Protein AF-A0A6M1ZLM4-F1 (afdb_monomer_lite)

pLDDT: mean 92.37, std 6.58, range [72.12, 98.38]

Sequence (151 aa):
EFCPHVTLSRGTFVPKEWEKSFTPLPTMVTDIHLFESLGFSKYRSLWKYSIKPPFEELEHTGDIAFIVRGESLLQLFQHAQIALAFPFAPILPYLSQKQSFDSLDEIVMELNTIVSHADQEIGVPYKAVSFHGKIEQEEDHIMRWEMIIDV

Foldseek 3Di:
DDDDDDDPDPDDDDPVVVVVVDDDAQDWDFKDFDWDDPPPPDIDTPDMDGDDTQKDWDDDVQWTKIKGKALDPQSSLVSVLSVLCNVPVVLVVLRDPDRDDPDPVRSQVNSQVSQVVCCVPPRDPFPGWDPPWDWDADPVRMTIIIIITHD

Structure (mmCIF, N/CA/C/O backbone):
data_AF-A0A6M1ZLM4-F1
#
_entry.id   AF-A0A6M1ZLM4-F1
#
loop_
_atom_site.group_PDB
_atom_site.id
_atom_site.type_symbol
_atom_site.label_atom_id
_atom_site.label_alt_id
_atom_site.label_comp_id
_atom_site.label_asym_id
_atom_site.label_entity_id
_atom_site.label_seq_id
_atom_site.pdbx_PDB_ins_code
_atom_site.Cartn_x
_atom_site.Cartn_y
_atom_site.Cartn_z
_atom_site.occupancy
_atom_site.B_iso_or_equiv
_atom_site.auth_seq_id
_atom_site.auth_comp_id
_atom_site.auth_asym_id
_atom_site.auth_atom_id
_atom_site.pdbx_PDB_model_num
ATOM 1 N N . GLU A 1 1 ? -0.362 3.238 -28.583 1.00 73.06 1 GLU A N 1
ATOM 2 C CA . GLU A 1 1 ? -0.718 3.319 -27.151 1.00 73.06 1 GLU A CA 1
ATOM 3 C C . GLU A 1 1 ? 0.529 3.157 -26.303 1.00 73.06 1 GLU A C 1
ATOM 5 O O . GLU A 1 1 ? 1.462 2.487 -26.734 1.00 73.06 1 GLU A O 1
ATOM 10 N N . PHE A 1 2 ? 0.560 3.788 -25.134 1.00 83.56 2 PHE A N 1
ATOM 11 C CA . PHE A 1 2 ? 1.601 3.578 -24.133 1.00 83.56 2 PHE A CA 1
ATOM 12 C C . PHE A 1 2 ? 1.144 2.457 -23.190 1.00 83.56 2 PHE A C 1
ATOM 14 O O . PHE A 1 2 ? 0.085 2.575 -22.584 1.00 83.56 2 PHE A O 1
ATOM 21 N N . CYS A 1 3 ? 1.914 1.370 -23.095 1.00 82.75 3 CYS A N 1
ATOM 22 C CA . CYS A 1 3 ? 1.624 0.229 -22.222 1.00 82.75 3 CYS A CA 1
ATOM 23 C C . CYS A 1 3 ? 2.747 0.103 -21.177 1.00 82.75 3 CYS A C 1
ATOM 25 O O . CYS A 1 3 ? 3.767 -0.546 -21.448 1.00 82.75 3 CYS A O 1
ATOM 27 N N . PRO A 1 4 ? 2.626 0.784 -20.022 1.00 83.94 4 PRO A N 1
ATOM 28 C CA . PRO A 1 4 ? 3.615 0.678 -18.959 1.00 83.94 4 PRO A CA 1
ATOM 29 C C . PRO A 1 4 ? 3.618 -0.752 -18.410 1.00 83.94 4 PRO A C 1
ATOM 31 O O . PRO A 1 4 ? 2.574 -1.298 -18.066 1.00 83.94 4 PRO A O 1
ATOM 34 N N . HIS A 1 5 ? 4.794 -1.370 -18.350 1.00 83.75 5 HIS A N 1
ATOM 35 C CA . HIS A 1 5 ? 4.976 -2.732 -17.856 1.00 83.75 5 HIS A CA 1
ATOM 36 C C . HIS A 1 5 ? 6.359 -2.888 -17.218 1.00 83.75 5 HIS A C 1
ATOM 38 O O . HIS A 1 5 ? 7.294 -2.152 -17.537 1.00 83.75 5 HIS A O 1
ATOM 44 N N . VAL A 1 6 ? 6.499 -3.880 -16.338 1.00 83.00 6 VAL A N 1
ATOM 45 C CA . VAL A 1 6 ? 7.778 -4.260 -15.727 1.00 83.00 6 VAL A CA 1
ATOM 46 C C . VAL A 1 6 ? 8.286 -5.528 -16.406 1.00 83.00 6 VAL A C 1
ATOM 48 O O . VAL A 1 6 ? 7.612 -6.555 -16.416 1.00 83.00 6 VAL A O 1
ATOM 51 N N . THR A 1 7 ? 9.484 -5.472 -16.992 1.00 84.00 7 THR A N 1
ATOM 52 C CA . THR A 1 7 ? 10.126 -6.661 -17.573 1.00 84.00 7 THR A CA 1
ATOM 53 C C . THR A 1 7 ? 10.863 -7.436 -16.480 1.00 84.00 7 THR A C 1
ATOM 55 O O . THR A 1 7 ? 11.914 -6.990 -16.029 1.00 84.00 7 THR A O 1
ATOM 58 N N . LEU A 1 8 ? 10.342 -8.602 -16.085 1.00 77.00 8 LEU A N 1
ATOM 59 C CA . LEU A 1 8 ? 10.972 -9.476 -15.080 1.00 77.00 8 LEU A CA 1
ATOM 60 C C . LEU A 1 8 ? 12.041 -10.406 -15.677 1.00 77.00 8 LEU A C 1
ATOM 62 O O . LEU A 1 8 ? 13.047 -10.699 -15.039 1.00 77.00 8 LEU A O 1
ATOM 66 N N . SER A 1 9 ? 11.842 -10.867 -16.913 1.00 77.56 9 SER A N 1
ATOM 67 C CA . SER A 1 9 ? 12.780 -11.730 -17.636 1.00 77.56 9 SER A CA 1
ATOM 68 C C . SER A 1 9 ? 12.711 -11.454 -19.137 1.00 77.56 9 SER A C 1
ATOM 70 O O . SER A 1 9 ? 11.672 -11.051 -19.655 1.00 77.56 9 SER A O 1
ATOM 72 N N . ARG A 1 10 ? 13.830 -11.672 -19.836 1.00 76.75 10 ARG A N 1
ATOM 73 C CA . ARG A 1 10 ? 13.931 -11.623 -21.309 1.00 76.75 10 ARG A CA 1
ATOM 74 C C . ARG A 1 10 ? 14.225 -13.000 -21.925 1.00 76.75 10 ARG A C 1
ATOM 76 O O . ARG A 1 10 ? 14.606 -13.076 -23.089 1.00 76.75 10 ARG A O 1
ATOM 83 N N . GLY A 1 11 ? 14.114 -14.069 -21.130 1.00 77.12 11 GLY A N 1
ATOM 84 C CA . GLY A 1 11 ? 14.228 -15.452 -21.600 1.00 77.12 11 GLY A CA 1
ATOM 85 C C . GLY A 1 11 ? 12.981 -15.922 -22.355 1.00 77.12 11 GLY A C 1
ATOM 86 O O . GLY A 1 11 ? 12.042 -15.157 -22.571 1.00 77.12 11 GLY A O 1
ATOM 87 N N . THR A 1 12 ? 12.958 -17.196 -22.750 1.00 79.31 12 THR A N 1
ATOM 88 C CA . THR A 1 12 ? 11.800 -17.795 -23.427 1.00 79.31 12 THR A CA 1
ATOM 89 C C . THR A 1 12 ? 10.569 -17.746 -22.519 1.00 79.31 12 THR A C 1
ATOM 91 O O . THR A 1 12 ? 10.572 -18.314 -21.428 1.00 79.31 12 THR A O 1
ATOM 94 N N . PHE A 1 13 ? 9.514 -17.067 -22.967 1.00 79.44 13 PHE A N 1
ATOM 95 C CA . PHE A 1 13 ? 8.241 -16.992 -22.256 1.00 79.44 13 PHE A CA 1
ATOM 96 C C . PHE A 1 13 ? 7.464 -18.304 -22.426 1.00 79.44 13 PHE A C 1
ATOM 98 O O . PHE A 1 13 ? 7.170 -18.705 -23.553 1.00 79.44 13 PHE A O 1
ATOM 105 N N . VAL A 1 14 ? 7.135 -18.970 -21.312 1.00 85.19 14 VAL A N 1
ATOM 106 C CA . VAL A 1 14 ? 6.334 -20.207 -21.282 1.00 85.19 14 VAL A CA 1
ATOM 107 C C . VAL A 1 14 ? 5.005 -19.904 -20.574 1.00 85.19 14 VAL A C 1
ATOM 109 O O . VAL A 1 14 ? 4.934 -20.015 -19.350 1.00 85.19 14 VAL A O 1
ATOM 112 N N . PRO A 1 15 ? 3.942 -19.510 -21.306 1.00 81.75 15 PRO A N 1
ATOM 113 C CA . PRO A 1 15 ? 2.743 -18.905 -20.714 1.00 81.75 15 PRO A CA 1
ATOM 114 C C . PRO A 1 15 ? 2.127 -19.725 -19.575 1.00 81.75 15 PRO A C 1
ATOM 116 O O . PRO A 1 15 ? 1.896 -19.207 -18.491 1.00 81.75 15 PRO A O 1
ATOM 119 N N . LYS A 1 16 ? 1.958 -21.037 -19.785 1.00 84.31 16 LYS A N 1
ATOM 120 C CA . LYS A 1 16 ? 1.310 -21.944 -18.821 1.00 84.31 16 LYS A CA 1
ATOM 121 C C . LYS A 1 16 ? 2.071 -22.115 -17.506 1.00 84.31 16 LYS A C 1
ATOM 123 O O . LYS A 1 16 ? 1.466 -22.496 -16.508 1.00 84.31 16 LYS A O 1
ATOM 128 N N . GLU A 1 17 ? 3.388 -21.938 -17.521 1.00 82.56 17 GLU A N 1
ATOM 129 C CA . GLU A 1 17 ? 4.211 -22.018 -16.310 1.00 82.56 17 GLU A CA 1
ATOM 130 C C . GLU A 1 17 ? 4.160 -20.689 -15.559 1.00 82.56 17 GLU A C 1
ATOM 132 O O . GLU A 1 17 ? 3.940 -20.670 -14.354 1.00 82.56 17 GLU A O 1
ATOM 137 N N . TRP A 1 18 ? 4.254 -19.578 -16.290 1.00 76.50 18 TRP A N 1
ATOM 138 C CA . TRP A 1 18 ? 4.214 -18.236 -15.716 1.00 76.50 18 TRP A CA 1
ATOM 139 C C . TRP A 1 18 ? 2.848 -17.880 -15.124 1.00 76.50 18 TRP A C 1
ATOM 141 O O . TRP A 1 18 ? 2.796 -17.335 -14.026 1.00 76.50 18 TRP A O 1
ATOM 151 N N . GLU A 1 19 ? 1.749 -18.246 -15.787 1.00 79.88 19 GLU A N 1
ATOM 152 C CA . GLU A 1 19 ? 0.385 -18.043 -15.273 1.00 79.88 19 GLU A CA 1
ATOM 153 C C . GLU A 1 19 ? 0.156 -18.733 -13.922 1.00 79.88 19 GLU A C 1
ATOM 155 O O . GLU A 1 19 ? -0.571 -18.213 -13.084 1.00 79.88 19 GLU A O 1
ATOM 160 N N . LYS A 1 20 ? 0.796 -19.884 -13.680 1.00 79.38 20 LYS A N 1
ATOM 161 C CA . LYS A 1 20 ? 0.676 -20.616 -12.409 1.00 79.38 20 LYS A CA 1
ATOM 162 C C . LYS A 1 20 ? 1.529 -20.032 -11.288 1.00 79.38 20 LYS A C 1
ATOM 164 O O . LYS A 1 20 ? 1.268 -20.316 -10.124 1.00 79.38 20 LYS A O 1
ATOM 169 N N . SER A 1 21 ? 2.575 -19.290 -11.635 1.00 77.06 21 SER A N 1
ATOM 170 C CA . SER A 1 21 ? 3.557 -18.771 -10.680 1.00 77.06 21 SER A CA 1
ATOM 171 C C . SER A 1 21 ? 3.361 -17.294 -10.357 1.00 77.06 21 SER A C 1
ATOM 173 O O . SER A 1 21 ? 4.019 -16.790 -9.451 1.00 77.06 21 SER A O 1
ATOM 175 N N . PHE A 1 22 ? 2.492 -16.589 -11.084 1.00 79.31 22 PHE A N 1
ATOM 176 C CA . PHE A 1 22 ? 2.265 -15.171 -10.856 1.00 79.31 22 PHE A CA 1
ATOM 177 C C . PHE A 1 22 ? 1.186 -14.950 -9.797 1.00 79.31 22 PHE A C 1
ATOM 179 O O . PHE A 1 22 ? 0.005 -15.207 -10.020 1.00 79.31 22 PHE A O 1
ATOM 186 N N . THR A 1 23 ? 1.597 -14.418 -8.653 1.00 79.81 23 THR A N 1
ATOM 187 C CA . THR A 1 23 ? 0.692 -13.855 -7.651 1.00 79.81 23 THR A CA 1
ATOM 188 C C . THR A 1 23 ? 0.752 -12.333 -7.728 1.00 79.81 23 THR A C 1
ATOM 190 O O . THR A 1 23 ? 1.845 -11.791 -7.918 1.00 79.81 23 THR A O 1
ATOM 193 N N . PRO A 1 24 ? -0.375 -11.618 -7.569 1.00 84.50 24 PRO A N 1
ATOM 194 C CA . PRO A 1 24 ? -0.350 -10.172 -7.405 1.00 84.50 24 PRO A CA 1
ATOM 195 C C . PRO A 1 24 ? 0.613 -9.777 -6.281 1.00 84.50 24 PRO A C 1
ATOM 197 O O . PRO A 1 24 ? 0.645 -10.420 -5.232 1.00 84.50 24 PRO A O 1
ATOM 200 N N . LEU A 1 25 ? 1.407 -8.737 -6.515 1.00 88.44 25 LEU A N 1
ATOM 201 C CA . LEU A 1 25 ? 2.318 -8.174 -5.525 1.00 88.44 25 LEU A CA 1
ATOM 202 C C . LEU A 1 25 ? 1.964 -6.705 -5.319 1.00 88.44 25 LEU A C 1
ATOM 204 O O . LEU A 1 25 ? 1.678 -6.015 -6.304 1.00 88.44 25 LEU A O 1
ATOM 208 N N . PRO A 1 26 ? 1.986 -6.210 -4.074 1.00 91.38 26 PRO A N 1
ATOM 209 C CA . PRO A 1 26 ? 1.791 -4.796 -3.835 1.00 91.38 26 PRO A CA 1
ATOM 210 C C . PRO A 1 26 ? 3.014 -4.043 -4.368 1.00 91.38 26 PRO A C 1
ATOM 212 O O . PRO A 1 26 ? 4.158 -4.474 -4.216 1.00 91.38 26 PRO A O 1
ATOM 215 N N . THR A 1 27 ? 2.778 -2.915 -5.028 1.00 89.06 27 THR A N 1
ATOM 216 C CA . THR A 1 27 ? 3.841 -2.086 -5.603 1.00 89.06 27 THR A CA 1
ATOM 217 C C . THR A 1 27 ? 3.651 -0.642 -5.187 1.00 89.06 27 THR A C 1
ATOM 219 O O . THR A 1 27 ? 2.530 -0.138 -5.218 1.00 89.06 27 THR A O 1
ATOM 222 N N . MET A 1 28 ? 4.750 0.040 -4.879 1.00 89.94 28 MET A N 1
ATOM 223 C CA . MET A 1 28 ? 4.771 1.482 -4.656 1.00 89.94 28 MET A CA 1
ATOM 224 C C . MET A 1 28 ? 5.898 2.125 -5.460 1.00 89.94 28 MET A C 1
ATOM 226 O O . MET A 1 28 ? 6.887 1.471 -5.797 1.00 89.94 28 MET A O 1
ATOM 230 N N . VAL A 1 29 ? 5.750 3.412 -5.758 1.00 88.94 29 VAL A N 1
ATOM 231 C CA . VAL A 1 29 ? 6.779 4.203 -6.434 1.00 88.94 29 VAL A CA 1
ATOM 232 C C . VAL A 1 29 ? 7.468 5.081 -5.398 1.00 88.94 29 VAL A C 1
ATOM 234 O O . VAL A 1 29 ? 6.815 5.898 -4.756 1.00 88.94 29 VAL A O 1
ATOM 237 N N . THR A 1 30 ? 8.782 4.921 -5.251 1.00 89.31 30 THR A N 1
ATOM 238 C CA . THR A 1 30 ? 9.603 5.721 -4.325 1.00 89.31 30 THR A CA 1
ATOM 239 C C . THR A 1 30 ? 10.469 6.738 -5.049 1.00 89.31 30 THR A C 1
ATOM 241 O O . THR A 1 30 ? 10.754 7.802 -4.518 1.00 89.31 30 THR A O 1
ATOM 244 N N . ASP A 1 31 ? 10.909 6.436 -6.269 1.00 93.00 31 ASP A N 1
ATOM 245 C CA . ASP A 1 31 ? 11.869 7.264 -6.982 1.00 93.00 31 ASP A CA 1
ATOM 246 C C . ASP A 1 31 ? 11.589 7.265 -8.483 1.00 93.00 31 ASP A C 1
ATOM 248 O O . ASP A 1 31 ? 11.286 6.234 -9.088 1.00 93.00 31 ASP A O 1
ATOM 252 N N . ILE A 1 32 ? 11.764 8.429 -9.101 1.00 94.38 32 ILE A N 1
ATOM 253 C CA . ILE A 1 32 ? 11.797 8.588 -10.550 1.00 94.38 32 ILE A CA 1
ATOM 254 C C . ILE A 1 32 ? 13.249 8.783 -10.961 1.00 94.38 32 ILE A C 1
ATOM 256 O O . ILE A 1 32 ? 13.946 9.670 -10.471 1.00 94.38 32 ILE A O 1
ATOM 260 N N . HIS A 1 33 ? 13.701 7.963 -11.899 1.00 95.38 33 HIS A N 1
ATOM 261 C CA . HIS A 1 33 ? 15.052 8.028 -12.429 1.00 95.38 33 HIS A CA 1
ATOM 262 C C . H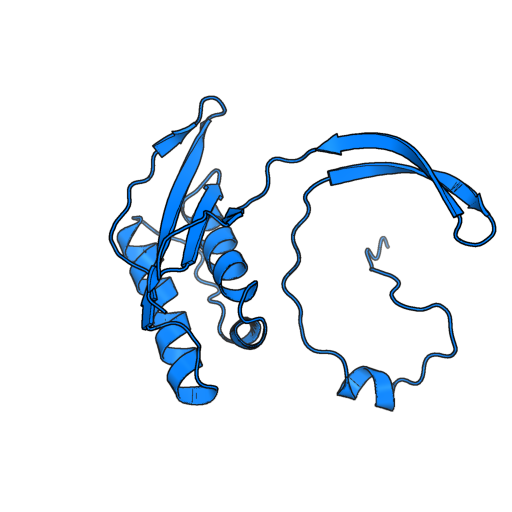IS A 1 33 ? 15.034 8.366 -13.916 1.00 95.38 33 HIS A C 1
ATOM 264 O O . HIS A 1 33 ? 14.263 7.796 -14.689 1.00 95.38 33 HIS A O 1
ATOM 270 N N . LEU A 1 34 ? 15.953 9.238 -14.328 1.00 96.44 34 LEU A N 1
ATOM 271 C CA . LEU A 1 34 ? 16.328 9.392 -15.729 1.00 96.44 34 LEU A CA 1
ATOM 272 C C . LEU A 1 34 ? 17.559 8.527 -15.987 1.00 96.44 34 LEU A C 1
ATOM 274 O O . LEU A 1 34 ? 18.604 8.739 -15.369 1.00 96.44 34 LEU A O 1
ATOM 278 N N . PHE A 1 35 ? 17.448 7.580 -16.913 1.00 96.19 35 PHE A N 1
ATOM 279 C CA . PHE A 1 35 ? 18.537 6.673 -17.263 1.00 96.19 35 PHE A CA 1
ATOM 280 C C . PHE A 1 35 ? 19.043 6.898 -18.687 1.00 96.19 35 PHE A C 1
ATOM 282 O O . PHE A 1 35 ? 18.267 7.077 -19.622 1.00 96.19 35 PHE A O 1
ATOM 289 N N . GLU A 1 36 ? 20.355 6.779 -18.856 1.00 97.00 36 GLU A N 1
ATOM 290 C CA . GLU A 1 36 ? 20.987 6.520 -20.144 1.00 97.00 36 GLU A CA 1
ATOM 291 C C . GLU A 1 36 ? 21.113 5.007 -20.354 1.00 97.00 36 GLU A C 1
ATOM 293 O O . GLU A 1 36 ? 21.569 4.284 -19.463 1.00 97.00 36 GLU A O 1
ATOM 298 N N . SER A 1 37 ? 20.737 4.518 -21.538 1.00 95.94 37 SER A N 1
ATOM 299 C CA . SER A 1 37 ? 20.969 3.123 -21.918 1.00 95.94 37 SER A CA 1
ATOM 300 C C . SER A 1 37 ? 22.369 2.953 -22.506 1.00 95.94 37 SER A C 1
ATOM 302 O O . SER A 1 37 ? 22.711 3.595 -23.493 1.00 95.94 37 SER A O 1
ATOM 304 N N . LEU A 1 38 ? 23.157 2.042 -21.933 1.00 95.56 38 LEU A N 1
ATOM 305 C CA . LEU A 1 38 ? 24.511 1.705 -22.392 1.00 95.56 38 LEU A CA 1
ATOM 306 C C . LEU A 1 38 ? 24.541 0.426 -23.255 1.00 95.56 38 LEU A C 1
ATOM 308 O O . LEU A 1 38 ? 25.608 -0.131 -23.514 1.00 95.56 38 LEU A O 1
ATOM 312 N N . GLY A 1 39 ? 23.371 -0.071 -23.672 1.00 91.81 39 GLY A N 1
ATOM 313 C CA . GLY A 1 39 ? 23.217 -1.373 -24.327 1.00 91.81 39 GLY A CA 1
ATOM 314 C C . GLY A 1 39 ? 23.283 -2.557 -23.351 1.00 91.81 39 GLY A C 1
ATOM 315 O O . GLY A 1 39 ? 23.632 -2.412 -22.183 1.00 91.81 39 GLY A O 1
ATOM 316 N N . PHE A 1 40 ? 22.908 -3.753 -23.819 1.00 88.31 40 PHE A N 1
ATOM 317 C CA . PHE A 1 40 ? 22.987 -5.013 -23.051 1.00 88.31 40 PHE A CA 1
ATOM 318 C C . PHE A 1 40 ? 22.339 -4.965 -21.652 1.00 88.31 40 PHE A C 1
ATOM 320 O O . PHE A 1 40 ? 22.890 -5.493 -20.689 1.00 88.31 40 PHE A O 1
ATOM 327 N N . SER A 1 41 ? 21.178 -4.307 -21.533 1.00 86.62 41 SER A N 1
ATOM 328 C CA . SER A 1 41 ? 20.462 -4.103 -20.257 1.00 86.62 41 SER A CA 1
ATOM 329 C C . SER A 1 41 ? 21.266 -3.352 -19.188 1.00 86.62 41 SER A C 1
ATOM 331 O O . SER A 1 41 ? 20.945 -3.434 -18.005 1.00 86.62 41 SER A O 1
ATOM 333 N N . LYS A 1 42 ? 22.302 -2.610 -19.589 1.00 91.50 42 LYS A N 1
ATOM 334 C CA . LYS A 1 42 ? 23.051 -1.717 -18.709 1.00 91.50 42 LYS A CA 1
ATOM 335 C C . LYS A 1 42 ? 22.465 -0.316 -18.798 1.00 91.50 42 LYS A C 1
ATOM 337 O O . LYS A 1 42 ? 22.261 0.215 -19.892 1.00 91.50 42 LYS A O 1
ATOM 342 N N . TYR A 1 43 ? 22.226 0.277 -17.637 1.00 94.38 43 TYR A N 1
ATOM 343 C CA . TYR A 1 43 ? 21.662 1.611 -17.502 1.00 94.38 43 TYR A CA 1
ATOM 344 C C . TYR A 1 43 ? 22.528 2.432 -16.551 1.00 94.38 43 TYR A C 1
ATOM 346 O O . TYR A 1 43 ? 23.007 1.915 -15.541 1.00 94.38 43 TYR A O 1
ATOM 354 N N . ARG A 1 44 ? 22.734 3.708 -16.876 1.00 96.12 44 ARG A N 1
ATOM 355 C CA . ARG A 1 44 ? 23.419 4.680 -16.019 1.00 96.12 44 ARG A CA 1
ATOM 356 C C . ARG A 1 44 ? 22.417 5.736 -15.580 1.00 96.12 44 ARG A C 1
ATOM 358 O O . ARG A 1 44 ? 21.799 6.373 -16.427 1.00 96.12 44 ARG A O 1
ATOM 365 N N . SER A 1 45 ? 22.236 5.909 -14.271 1.00 96.31 45 SER A N 1
ATOM 366 C CA . SER A 1 45 ? 21.361 6.963 -13.741 1.00 96.31 45 SER A CA 1
ATOM 367 C C . SER A 1 45 ? 21.997 8.320 -14.037 1.00 96.31 45 SER A C 1
ATOM 369 O O . SER A 1 45 ? 23.125 8.570 -13.621 1.00 96.31 45 SER A O 1
ATOM 371 N N . LEU A 1 46 ? 21.287 9.178 -14.765 1.00 97.19 46 LEU A N 1
ATOM 372 C CA . LEU A 1 46 ? 21.684 10.562 -15.039 1.00 97.19 46 LEU A CA 1
ATOM 373 C C . LEU A 1 46 ? 21.112 11.516 -13.993 1.00 97.19 46 LEU A C 1
ATOM 375 O O . LEU A 1 46 ? 21.743 12.501 -13.624 1.00 97.19 46 LEU A O 1
ATOM 379 N N . TRP A 1 47 ? 19.904 11.214 -13.524 1.00 97.75 47 TRP A N 1
ATOM 380 C CA . TRP A 1 47 ? 19.184 12.020 -12.553 1.00 97.75 47 TRP A CA 1
ATOM 381 C C . TRP A 1 47 ? 18.233 11.139 -11.746 1.00 97.75 47 TRP A C 1
ATOM 383 O O . TRP A 1 47 ? 17.812 10.078 -12.214 1.00 97.75 47 TRP A O 1
ATOM 393 N N . LYS A 1 48 ? 17.930 11.579 -10.527 1.00 96.44 48 LYS A N 1
ATOM 394 C CA . LYS A 1 48 ? 17.048 10.905 -9.582 1.00 96.44 48 LYS A CA 1
ATOM 395 C C . LYS A 1 48 ? 16.191 11.953 -8.881 1.00 96.44 48 LYS A C 1
ATOM 397 O O . LYS A 1 48 ? 16.714 12.977 -8.447 1.00 96.44 48 LYS A O 1
ATOM 402 N N . TYR A 1 49 ? 14.913 11.650 -8.722 1.00 96.12 49 TYR A N 1
ATOM 403 C CA . TYR A 1 49 ? 13.984 12.395 -7.890 1.00 96.12 49 TYR A CA 1
ATOM 404 C C . TYR A 1 49 ? 13.265 11.449 -6.952 1.00 96.12 49 TYR A C 1
ATOM 406 O O . TYR A 1 49 ? 12.578 10.531 -7.395 1.00 96.12 49 TYR A O 1
ATOM 414 N N . SER A 1 50 ? 13.462 11.673 -5.660 1.00 94.56 50 SER A N 1
ATOM 415 C CA . SER A 1 50 ? 12.797 10.913 -4.612 1.00 94.56 50 SER A CA 1
ATOM 416 C C . SER A 1 50 ? 11.402 11.467 -4.369 1.00 94.56 50 SER A C 1
ATOM 418 O O . SER A 1 50 ? 11.222 12.664 -4.156 1.00 94.56 50 SER A O 1
ATOM 420 N N . ILE A 1 51 ? 10.428 10.570 -4.420 1.00 92.75 51 ILE A N 1
ATOM 421 C CA . ILE A 1 51 ? 9.040 10.820 -4.066 1.00 92.75 51 ILE A CA 1
ATOM 422 C C . ILE A 1 51 ? 8.880 10.429 -2.602 1.00 92.75 51 ILE A C 1
ATOM 424 O O . ILE A 1 51 ? 9.409 9.411 -2.154 1.00 92.75 51 ILE A O 1
ATOM 428 N N . LYS A 1 52 ? 8.137 11.239 -1.850 1.00 91.81 52 LYS A N 1
ATOM 429 C CA . LYS A 1 52 ? 7.759 10.895 -0.483 1.00 91.81 52 LYS A CA 1
ATOM 430 C C . LYS A 1 52 ? 6.903 9.622 -0.520 1.00 91.81 52 LYS A C 1
ATOM 432 O O . LYS A 1 52 ? 5.869 9.629 -1.191 1.00 91.81 52 LYS A O 1
ATOM 437 N N . PRO A 1 53 ? 7.318 8.529 0.134 1.00 94.44 53 PRO A N 1
ATOM 438 C CA . PRO A 1 53 ? 6.599 7.273 0.022 1.00 94.44 53 PRO A CA 1
ATOM 439 C C . PRO A 1 53 ? 5.201 7.380 0.654 1.00 94.44 53 PRO A C 1
ATOM 441 O O . PRO A 1 53 ? 5.022 8.083 1.659 1.00 94.44 53 PRO A O 1
ATOM 444 N N . PRO A 1 54 ? 4.210 6.667 0.086 1.00 95.81 54 PRO A N 1
ATOM 445 C CA . PRO A 1 54 ? 2.830 6.683 0.571 1.00 95.81 54 PRO A CA 1
ATOM 446 C C . PRO A 1 54 ? 2.709 6.122 1.989 1.00 95.81 54 PRO A C 1
ATOM 448 O O . PRO A 1 54 ? 1.804 6.505 2.727 1.00 95.81 54 PRO A O 1
ATOM 451 N N . PHE A 1 55 ? 3.625 5.232 2.370 1.00 96.38 55 PHE A N 1
ATOM 452 C CA . PHE A 1 55 ? 3.779 4.750 3.728 1.00 96.38 55 PHE A CA 1
ATOM 453 C C . PHE A 1 55 ? 5.210 4.266 3.989 1.00 96.38 55 PHE A C 1
ATOM 455 O O . PHE A 1 55 ? 5.947 3.949 3.056 1.00 96.38 55 PHE A O 1
ATOM 462 N N . GLU A 1 56 ? 5.591 4.206 5.260 1.00 95.38 56 GLU A N 1
ATOM 463 C CA . GLU A 1 56 ? 6.879 3.698 5.743 1.00 95.38 56 GLU A CA 1
ATOM 464 C C . GLU A 1 56 ? 6.643 2.865 6.997 1.00 95.38 56 GLU A C 1
ATOM 466 O O . GLU A 1 56 ? 5.885 3.282 7.870 1.00 95.38 56 GLU A O 1
ATOM 471 N N . GLU A 1 57 ? 7.281 1.702 7.088 1.00 94.75 57 GLU A N 1
ATOM 472 C CA . GLU A 1 57 ? 7.245 0.880 8.299 1.00 94.75 57 GLU A CA 1
ATOM 473 C C . GLU A 1 57 ? 8.051 1.553 9.418 1.00 94.75 57 GLU A C 1
ATOM 475 O O . GLU A 1 57 ? 9.130 2.104 9.186 1.00 94.75 57 GLU A O 1
ATOM 480 N N . LEU A 1 58 ? 7.511 1.515 10.632 1.00 93.44 58 LEU A N 1
ATOM 481 C CA . LEU A 1 58 ? 8.146 1.978 11.855 1.00 93.44 58 LEU A CA 1
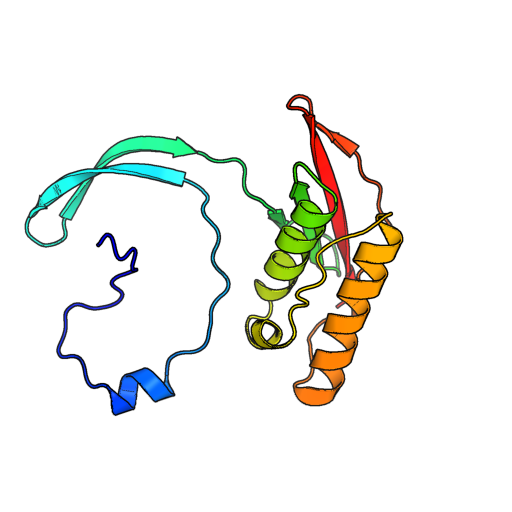ATOM 482 C C . LEU A 1 58 ? 8.545 0.783 12.714 1.00 93.44 58 LEU A C 1
ATOM 484 O O . LEU A 1 58 ? 7.784 -0.172 12.857 1.00 93.44 58 LEU A O 1
ATOM 488 N N . GLU A 1 59 ? 9.709 0.874 13.357 1.00 84.44 59 GLU A N 1
ATOM 489 C CA . GLU A 1 59 ? 10.073 -0.080 14.401 1.00 84.44 59 GLU A CA 1
ATOM 490 C C . GLU A 1 59 ? 9.125 0.087 15.597 1.00 84.44 59 GLU A C 1
ATOM 492 O O . GLU A 1 59 ? 9.170 1.094 16.307 1.00 84.44 59 GLU A O 1
ATOM 497 N N . HIS A 1 60 ? 8.280 -0.916 15.836 1.00 79.81 60 HIS A N 1
ATOM 498 C CA . HIS A 1 60 ? 7.434 -1.009 17.020 1.00 79.81 60 HIS A CA 1
ATOM 499 C C . HIS A 1 60 ? 7.690 -2.345 17.724 1.00 79.81 60 HIS A C 1
ATOM 501 O O . HIS A 1 60 ? 7.816 -3.398 17.098 1.00 79.81 60 HIS A O 1
ATOM 507 N N . THR A 1 61 ? 7.827 -2.327 19.049 1.00 74.62 61 THR A N 1
ATOM 508 C CA . THR A 1 61 ? 8.117 -3.546 19.811 1.00 74.62 61 THR A CA 1
ATOM 509 C C . THR A 1 61 ? 6.856 -4.394 19.942 1.00 74.62 61 THR A C 1
ATOM 511 O O . THR A 1 61 ? 6.049 -4.145 20.832 1.00 74.62 61 THR A O 1
ATOM 514 N N . GLY A 1 62 ? 6.716 -5.407 19.087 1.00 72.12 62 GLY A N 1
ATOM 515 C CA . GLY A 1 62 ? 5.655 -6.417 19.185 1.00 72.12 62 GLY A CA 1
ATOM 516 C C . GLY A 1 62 ? 4.424 -6.180 18.309 1.00 72.12 62 GLY A C 1
ATOM 517 O O . GLY A 1 62 ? 3.584 -7.067 18.258 1.00 72.12 62 GLY A O 1
ATOM 518 N N . ASP A 1 63 ? 4.366 -5.061 17.584 1.00 86.94 63 ASP A N 1
ATOM 519 C CA . ASP A 1 63 ? 3.307 -4.736 16.619 1.00 86.94 63 ASP A CA 1
ATOM 520 C C . ASP A 1 63 ? 3.943 -4.314 15.291 1.00 86.94 63 ASP A C 1
ATOM 522 O O . ASP A 1 63 ? 5.132 -3.987 15.244 1.00 86.94 63 ASP A O 1
ATOM 526 N N . ILE A 1 64 ? 3.153 -4.273 14.219 1.00 92.75 64 ILE A N 1
ATOM 527 C CA . ILE A 1 64 ? 3.571 -3.630 12.970 1.00 92.75 64 ILE A CA 1
ATOM 528 C C . ILE A 1 64 ? 2.991 -2.219 12.962 1.00 92.75 64 ILE A C 1
ATOM 530 O O . ILE A 1 64 ? 1.782 -2.039 13.089 1.00 92.75 64 ILE A O 1
ATOM 534 N N . ALA A 1 65 ? 3.836 -1.209 12.782 1.00 95.44 65 ALA A N 1
ATOM 535 C CA . ALA A 1 65 ? 3.394 0.173 12.661 1.00 95.44 65 ALA A CA 1
ATOM 536 C C . ALA A 1 65 ? 3.836 0.758 11.321 1.00 95.44 65 ALA A C 1
ATOM 538 O O . ALA A 1 65 ? 4.932 0.490 10.839 1.00 95.44 65 ALA A O 1
ATOM 539 N N . PHE A 1 66 ? 2.986 1.587 10.728 1.00 96.69 66 PHE A N 1
ATOM 540 C CA . PHE A 1 66 ? 3.286 2.330 9.515 1.00 96.69 66 PHE A CA 1
ATOM 541 C C . PHE A 1 66 ? 2.972 3.806 9.714 1.00 96.69 66 PHE A C 1
ATOM 543 O O . PHE A 1 66 ? 1.911 4.166 10.220 1.00 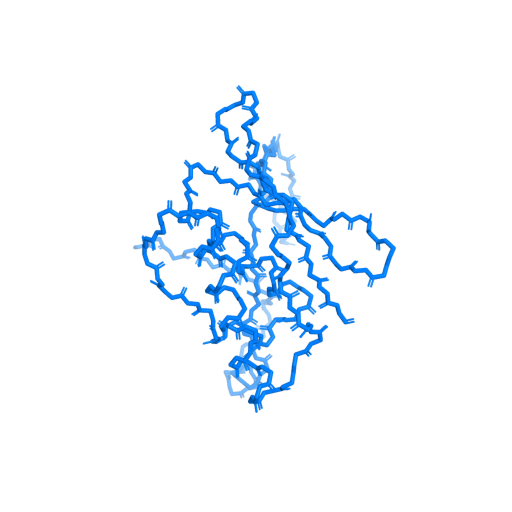96.69 66 PHE A O 1
ATOM 550 N N . ILE A 1 67 ? 3.842 4.681 9.221 1.00 97.19 67 ILE A N 1
ATOM 551 C CA . ILE A 1 67 ? 3.415 6.031 8.859 1.00 97.19 67 ILE A CA 1
ATOM 552 C C . ILE A 1 67 ? 2.725 5.924 7.510 1.00 97.19 67 ILE A C 1
ATOM 554 O O . ILE A 1 67 ? 3.370 5.533 6.550 1.00 97.19 67 ILE A O 1
ATOM 558 N N . VAL A 1 68 ? 1.459 6.312 7.418 1.00 97.75 68 VAL A N 1
ATOM 559 C CA . VAL A 1 68 ? 0.689 6.401 6.173 1.00 97.75 68 VAL A CA 1
ATOM 560 C C . VAL A 1 68 ? 0.448 7.870 5.844 1.00 97.75 68 VAL A C 1
ATOM 562 O O . VAL A 1 68 ? 0.141 8.668 6.728 1.00 97.75 68 VAL A O 1
ATOM 565 N N . ARG A 1 69 ? 0.601 8.248 4.575 1.00 97.44 69 ARG A N 1
ATOM 566 C CA . ARG A 1 69 ? 0.500 9.637 4.108 1.00 97.44 69 ARG A CA 1
ATOM 567 C C . ARG A 1 69 ? -0.556 9.787 3.026 1.00 97.44 69 ARG A C 1
ATOM 569 O O . ARG A 1 69 ? -0.766 8.855 2.266 1.00 97.44 69 ARG A O 1
ATOM 576 N N . GLY A 1 70 ? -1.205 10.939 2.904 1.00 96.88 70 GLY A N 1
ATOM 577 C CA . GLY A 1 70 ? -2.154 11.200 1.819 1.00 96.88 70 GLY A CA 1
ATOM 578 C C . GLY A 1 70 ? -2.702 12.625 1.820 1.00 96.88 70 GLY A C 1
ATOM 579 O O . GLY A 1 70 ? -2.706 13.305 2.833 1.00 96.88 70 GLY A O 1
ATOM 580 N N . GLU A 1 71 ? -3.187 13.087 0.678 1.00 96.75 71 GLU A N 1
ATOM 581 C CA . GLU A 1 71 ? -3.810 14.402 0.482 1.00 96.75 71 GLU A CA 1
ATOM 582 C C . GLU A 1 71 ? -5.311 14.389 0.820 1.00 96.75 71 GLU A C 1
ATOM 584 O O . GLU A 1 71 ? -5.938 15.434 0.971 1.00 96.75 71 GLU A O 1
ATOM 589 N N . SER A 1 72 ? -5.911 13.201 0.949 1.00 97.44 72 SER A N 1
ATOM 590 C CA . SER A 1 72 ? -7.320 13.006 1.311 1.00 97.44 72 SER A CA 1
ATOM 591 C C . SER A 1 72 ? -7.511 11.745 2.158 1.00 97.44 72 SER A C 1
ATOM 593 O O . SER A 1 72 ? -6.646 10.869 2.180 1.00 97.44 72 SER A O 1
ATOM 595 N N . LEU A 1 73 ? -8.655 11.633 2.843 1.00 98.00 73 LEU A N 1
ATOM 596 C CA . LEU A 1 73 ? -9.013 10.432 3.608 1.00 98.00 73 LEU A CA 1
ATOM 597 C C . LEU A 1 73 ? -9.067 9.192 2.708 1.00 98.00 73 LEU A C 1
ATOM 599 O O . LEU A 1 73 ? -8.593 8.126 3.089 1.00 98.00 73 LEU A O 1
ATOM 603 N N . LEU A 1 74 ? -9.569 9.352 1.480 1.00 97.94 74 LEU A N 1
ATOM 604 C CA . LEU A 1 74 ? -9.557 8.290 0.479 1.00 97.94 74 LEU A CA 1
ATOM 605 C C . LEU A 1 74 ? -8.128 7.842 0.156 1.00 97.94 74 LEU A C 1
ATOM 607 O O . LEU A 1 74 ? -7.859 6.646 0.114 1.00 97.94 74 LEU A O 1
ATOM 611 N N . GLN A 1 75 ? -7.211 8.787 -0.055 1.00 97.19 75 GLN A N 1
ATOM 612 C CA . GLN A 1 75 ? -5.826 8.449 -0.369 1.00 97.19 75 GLN A CA 1
ATOM 613 C C . GLN A 1 75 ? -5.111 7.811 0.829 1.00 97.19 75 GLN A C 1
ATOM 615 O O . GLN A 1 75 ? -4.386 6.837 0.647 1.00 97.19 75 GLN A O 1
ATOM 620 N N . LEU A 1 76 ? -5.361 8.295 2.052 1.00 97.75 76 LEU A N 1
ATOM 621 C CA . LEU A 1 76 ? -4.881 7.647 3.276 1.00 97.75 76 LEU A CA 1
ATOM 622 C C . LEU A 1 76 ? -5.358 6.194 3.354 1.00 97.75 76 LEU A C 1
ATOM 624 O O . LEU A 1 76 ? -4.543 5.305 3.578 1.00 97.75 76 LEU A O 1
ATOM 628 N N . PHE A 1 77 ? -6.644 5.937 3.106 1.00 98.31 77 PHE A N 1
ATOM 629 C CA . PHE A 1 77 ? -7.187 4.580 3.061 1.00 98.31 77 PHE A CA 1
ATOM 630 C C . PHE A 1 77 ? -6.516 3.725 1.976 1.00 98.31 77 PHE A C 1
ATOM 632 O O . PHE A 1 77 ? -6.084 2.606 2.249 1.00 98.31 77 PHE A O 1
ATOM 639 N N . GLN A 1 78 ? -6.371 4.258 0.759 1.00 97.12 78 GLN A N 1
ATOM 640 C CA . GLN A 1 78 ? -5.720 3.561 -0.353 1.00 97.12 78 GLN A CA 1
ATOM 641 C C . GLN A 1 78 ? -4.271 3.188 -0.034 1.00 97.12 78 GLN A C 1
ATOM 643 O O . GLN A 1 78 ? -3.835 2.086 -0.351 1.00 97.12 78 GLN A O 1
ATOM 648 N N . HIS A 1 79 ? -3.526 4.083 0.603 1.00 97.69 79 HIS A N 1
ATOM 649 C CA . HIS A 1 79 ? -2.153 3.813 1.002 1.00 97.69 79 HIS A CA 1
ATOM 650 C C . HIS A 1 79 ? -2.083 2.845 2.191 1.00 97.69 79 HIS A C 1
ATOM 652 O O . HIS A 1 79 ? -1.252 1.942 2.174 1.00 97.69 79 HIS A O 1
ATOM 658 N N . ALA A 1 80 ? -2.991 2.954 3.166 1.00 97.62 80 ALA A N 1
ATOM 659 C CA . ALA A 1 80 ? -3.072 2.057 4.320 1.00 97.62 80 ALA A CA 1
ATOM 660 C C . ALA A 1 80 ? -3.375 0.606 3.920 1.00 97.62 80 ALA A C 1
ATOM 662 O O . ALA A 1 80 ? -2.720 -0.320 4.393 1.00 97.62 80 ALA A O 1
ATOM 663 N N . GLN A 1 81 ? -4.323 0.389 3.005 1.00 96.81 81 GLN A N 1
ATOM 664 C CA . GLN A 1 81 ? -4.653 -0.962 2.549 1.00 96.81 81 GLN A CA 1
ATOM 665 C C . GLN A 1 81 ? -3.516 -1.604 1.738 1.00 96.81 81 GLN A C 1
ATOM 667 O O . GLN A 1 81 ? -3.315 -2.815 1.794 1.00 96.81 81 GLN A O 1
ATOM 672 N N . ILE A 1 82 ? -2.726 -0.797 1.019 1.00 96.75 82 ILE A N 1
ATOM 673 C CA . ILE A 1 82 ? -1.511 -1.284 0.364 1.00 96.75 82 ILE A CA 1
ATOM 674 C C . ILE A 1 82 ? -0.431 -1.580 1.406 1.00 96.75 82 ILE A C 1
ATOM 676 O O . ILE A 1 82 ? 0.199 -2.627 1.302 1.00 96.75 82 ILE A O 1
ATOM 680 N N . ALA A 1 83 ? -0.261 -0.745 2.436 1.00 96.44 83 ALA A N 1
ATOM 681 C CA . ALA A 1 83 ? 0.659 -1.016 3.542 1.00 96.44 83 ALA A CA 1
ATOM 682 C C . ALA A 1 83 ? 0.344 -2.356 4.231 1.00 96.44 83 ALA A C 1
ATOM 684 O O . ALA A 1 83 ? 1.253 -3.149 4.459 1.00 96.44 83 ALA A O 1
ATOM 685 N N . LEU A 1 84 ? -0.940 -2.673 4.449 1.00 95.69 84 LEU A N 1
ATOM 686 C CA . LEU A 1 84 ? -1.380 -3.990 4.938 1.00 95.69 84 LEU A CA 1
ATOM 687 C C . LEU A 1 84 ? -0.983 -5.148 4.015 1.00 95.69 84 LEU A C 1
ATOM 689 O O . LEU A 1 84 ? -0.746 -6.251 4.486 1.00 95.69 84 LEU A O 1
ATOM 693 N N . ALA A 1 85 ? -0.903 -4.933 2.704 1.00 95.88 85 ALA A N 1
ATOM 694 C CA . ALA A 1 85 ? -0.526 -5.984 1.766 1.00 95.88 85 ALA A CA 1
ATOM 695 C C . ALA A 1 85 ? 0.988 -6.235 1.707 1.00 95.88 85 ALA A C 1
ATOM 697 O O . ALA A 1 85 ? 1.401 -7.288 1.227 1.00 95.88 85 ALA A O 1
ATOM 698 N N . PHE A 1 86 ? 1.833 -5.310 2.173 1.00 93.44 86 PHE A N 1
ATOM 699 C CA . PHE A 1 86 ? 3.292 -5.466 2.089 1.00 93.44 86 PHE A CA 1
ATOM 700 C C . PHE A 1 86 ? 3.839 -6.639 2.924 1.00 93.44 86 PHE A C 1
ATOM 702 O O . PHE A 1 86 ? 4.595 -7.437 2.366 1.00 93.44 86 PHE A O 1
ATOM 709 N N . PRO A 1 87 ? 3.449 -6.818 4.203 1.00 92.94 87 PRO A N 1
ATOM 710 C CA . PRO A 1 87 ? 3.861 -7.986 4.978 1.00 92.94 87 PRO A CA 1
ATOM 711 C C . PRO A 1 87 ? 3.137 -9.271 4.545 1.00 92.94 87 PRO A C 1
ATOM 713 O O . PRO A 1 87 ? 3.650 -10.366 4.769 1.00 92.94 87 PRO A O 1
ATOM 716 N N . PHE A 1 88 ? 1.953 -9.157 3.928 1.00 94.31 88 PHE A N 1
ATOM 717 C CA . PHE A 1 88 ? 1.117 -10.297 3.551 1.00 94.31 88 PHE A CA 1
ATOM 718 C C . PHE A 1 88 ? 0.368 -10.059 2.229 1.00 94.31 88 PHE A C 1
ATOM 720 O O . PHE A 1 88 ? -0.838 -9.819 2.190 1.00 94.31 88 PHE A O 1
ATOM 727 N N . ALA A 1 89 ? 1.089 -10.187 1.110 1.00 94.88 89 ALA A N 1
ATOM 728 C CA . ALA A 1 89 ? 0.551 -9.984 -0.242 1.00 94.88 89 ALA A CA 1
ATOM 729 C C . ALA A 1 89 ? -0.733 -10.779 -0.581 1.00 94.88 89 ALA A C 1
ATOM 731 O O . ALA A 1 89 ? -1.546 -10.257 -1.350 1.00 94.88 89 ALA A O 1
ATOM 732 N N . PRO A 1 90 ? -0.986 -11.988 -0.030 1.00 94.94 90 PRO A N 1
ATOM 733 C CA . PRO A 1 90 ? -2.237 -12.706 -0.274 1.00 94.94 90 PRO A CA 1
ATOM 734 C C . PRO A 1 90 ? -3.517 -11.955 0.122 1.00 94.94 90 PRO A C 1
ATOM 736 O O . PRO A 1 90 ? -4.582 -12.340 -0.348 1.00 94.94 90 PRO A O 1
ATOM 739 N N . ILE A 1 91 ? -3.442 -10.873 0.910 1.00 95.69 91 ILE A N 1
ATOM 740 C CA . ILE A 1 91 ? -4.607 -10.031 1.240 1.00 95.69 91 ILE A CA 1
ATOM 741 C C . ILE A 1 91 ? -5.109 -9.181 0.056 1.00 95.69 91 ILE A C 1
ATOM 743 O O . ILE A 1 91 ? -6.225 -8.669 0.097 1.00 95.69 91 ILE A O 1
ATOM 747 N N . LEU A 1 92 ? -4.324 -9.029 -1.020 1.00 95.31 92 LEU A N 1
ATOM 748 C CA . LEU A 1 92 ? -4.649 -8.154 -2.158 1.00 95.31 92 LEU A CA 1
ATOM 749 C C . LEU A 1 92 ? -6.050 -8.355 -2.779 1.00 95.31 92 LEU A C 1
ATOM 751 O O . LEU A 1 92 ? -6.684 -7.354 -3.115 1.00 95.31 92 LEU A O 1
ATOM 755 N N . PRO A 1 93 ? -6.573 -9.585 -2.952 1.00 94.81 93 PRO A N 1
ATOM 756 C CA . PRO A 1 93 ? -7.917 -9.794 -3.497 1.00 94.81 93 PRO A CA 1
ATOM 757 C C . PRO A 1 93 ? -9.049 -9.283 -2.595 1.00 94.81 93 PRO A C 1
ATOM 759 O O . PRO A 1 93 ? -10.168 -9.118 -3.074 1.00 94.81 93 PRO A O 1
ATOM 762 N N . TYR A 1 94 ? -8.765 -9.032 -1.314 1.00 96.00 94 TYR A N 1
ATOM 763 C CA . TYR A 1 94 ? -9.736 -8.607 -0.303 1.00 96.00 94 TYR A CA 1
ATOM 764 C C . TYR A 1 94 ? -9.802 -7.086 -0.135 1.00 96.00 94 TYR A C 1
ATOM 766 O O . TYR A 1 94 ? -10.639 -6.592 0.619 1.00 96.00 94 TYR A O 1
ATOM 774 N N . LEU A 1 95 ? -8.929 -6.339 -0.820 1.00 96.00 95 LEU A N 1
ATOM 775 C CA . LEU A 1 95 ? -8.883 -4.884 -0.728 1.00 96.00 95 LEU A CA 1
ATOM 776 C C . LEU A 1 95 ? -10.204 -4.244 -1.168 1.00 96.00 95 LEU A C 1
ATOM 778 O O . LEU A 1 95 ? -10.811 -4.634 -2.168 1.00 96.00 95 LEU A O 1
ATOM 782 N N . SER A 1 96 ? -10.638 -3.225 -0.426 1.00 95.25 96 SER A N 1
ATOM 783 C CA . SER A 1 96 ? -11.920 -2.569 -0.672 1.00 95.25 96 SER A CA 1
ATOM 784 C C . SER A 1 96 ? -11.799 -1.464 -1.721 1.00 95.25 96 SER A C 1
ATOM 786 O O . SER A 1 96 ? -10.809 -0.735 -1.818 1.00 95.25 96 SER A O 1
ATOM 788 N N . GLN A 1 97 ? -12.859 -1.329 -2.518 1.00 94.62 97 GLN A N 1
ATOM 789 C CA . GLN A 1 97 ? -13.008 -0.282 -3.530 1.00 94.62 97 GLN A CA 1
ATOM 790 C C . GLN A 1 97 ? -13.854 0.895 -3.033 1.00 94.62 97 GLN A C 1
ATOM 792 O O . GLN A 1 97 ? -14.320 1.697 -3.846 1.00 94.62 97 GLN A O 1
ATOM 797 N N . LYS A 1 98 ? -14.092 1.006 -1.720 1.00 95.19 98 LYS A N 1
ATOM 798 C CA . LYS A 1 98 ? -14.834 2.124 -1.132 1.00 95.19 98 LYS A CA 1
ATOM 799 C C . LYS A 1 98 ? -14.193 3.462 -1.522 1.00 95.19 98 LYS A C 1
ATOM 801 O O . LYS A 1 98 ? -12.980 3.632 -1.457 1.00 95.19 98 LYS A O 1
ATOM 806 N N . GLN A 1 99 ? -15.028 4.398 -1.974 1.00 94.44 99 GLN A N 1
ATOM 807 C CA . GLN A 1 99 ? -14.587 5.634 -2.637 1.00 94.44 99 GLN A CA 1
ATOM 808 C C . GLN A 1 99 ? -14.651 6.879 -1.742 1.00 94.44 99 GLN A C 1
ATOM 810 O O . GLN A 1 99 ? -14.217 7.950 -2.156 1.00 94.44 99 GLN A O 1
ATOM 815 N N . SER A 1 100 ? -15.199 6.779 -0.532 1.00 95.94 100 SER A N 1
ATOM 816 C CA . SER A 1 100 ? -15.371 7.929 0.357 1.00 95.94 100 SER A CA 1
ATOM 817 C C . SER A 1 100 ? -15.366 7.515 1.821 1.00 95.94 100 SER A C 1
ATOM 819 O O . SER A 1 100 ? -15.848 6.434 2.165 1.00 95.94 100 SER A O 1
ATOM 821 N N . PHE A 1 101 ? -14.845 8.406 2.657 1.00 97.50 101 PHE A N 1
ATOM 822 C CA . PHE A 1 101 ? -14.753 8.262 4.104 1.00 97.50 1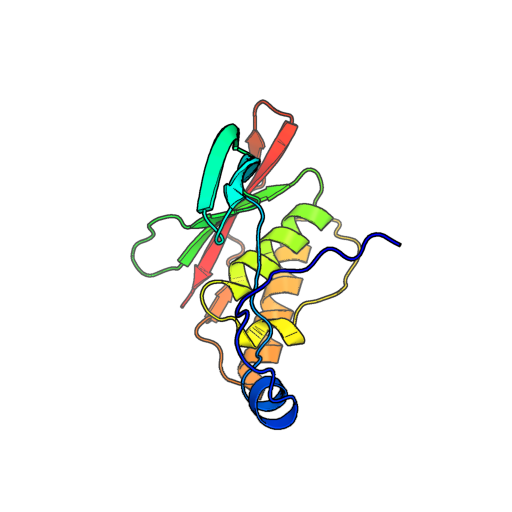01 PHE A CA 1
ATOM 823 C C . PHE A 1 101 ? -14.955 9.632 4.734 1.00 97.50 101 PHE A C 1
ATOM 825 O O . PHE A 1 101 ? -14.377 10.609 4.253 1.00 97.50 101 PHE A O 1
ATOM 832 N N . ASP A 1 102 ? -15.731 9.680 5.810 1.00 97.00 102 ASP A N 1
ATOM 833 C CA . ASP A 1 102 ? -16.007 10.921 6.534 1.00 97.00 102 ASP A CA 1
ATOM 834 C C . ASP A 1 102 ? -15.071 11.107 7.739 1.00 97.00 102 ASP A C 1
ATOM 836 O O . ASP A 1 102 ? -14.922 12.212 8.263 1.00 97.00 102 ASP A O 1
ATOM 840 N N . SER A 1 103 ? -14.404 10.036 8.184 1.00 97.44 103 SER A N 1
ATOM 841 C CA . SER A 1 103 ? -13.499 10.065 9.335 1.00 97.44 103 SER A CA 1
ATOM 842 C C . SER A 1 103 ? -12.409 8.992 9.276 1.00 97.44 103 SER A C 1
ATOM 844 O O . SER A 1 103 ? -12.500 8.028 8.515 1.00 97.44 103 SER A O 1
ATOM 846 N N . LEU A 1 104 ? -11.382 9.146 10.122 1.00 97.62 104 LEU A N 1
ATOM 847 C CA . LEU A 1 104 ? -10.361 8.115 10.331 1.00 97.62 104 LEU A CA 1
ATOM 848 C C . LEU A 1 104 ? -10.967 6.823 10.904 1.00 97.62 104 LEU A C 1
ATOM 850 O O . LEU A 1 104 ? -10.572 5.735 10.500 1.00 97.62 104 LEU A O 1
ATOM 854 N N . ASP A 1 105 ? -11.956 6.923 11.791 1.00 97.75 105 ASP A N 1
ATOM 855 C CA . ASP A 1 105 ? -12.596 5.747 12.387 1.00 97.75 105 ASP A CA 1
ATOM 856 C C . ASP A 1 105 ? -13.275 4.879 11.320 1.00 97.75 105 ASP A C 1
ATOM 858 O O . ASP A 1 105 ? -13.199 3.653 11.373 1.00 97.75 105 ASP A O 1
ATOM 862 N N . GLU A 1 106 ? -13.879 5.493 10.297 1.00 97.94 106 GLU A N 1
ATOM 863 C CA . GLU A 1 106 ? -14.432 4.757 9.156 1.00 97.94 106 GLU A CA 1
ATOM 864 C C . GLU A 1 106 ? -13.369 4.043 8.323 1.00 97.94 106 GLU A C 1
ATOM 866 O O . GLU A 1 106 ? -13.630 2.947 7.825 1.00 97.94 106 GLU A O 1
ATOM 871 N N . ILE A 1 107 ? -12.183 4.642 8.181 1.00 98.31 107 ILE A N 1
ATOM 872 C CA . ILE A 1 107 ? -11.031 4.003 7.536 1.00 98.31 107 ILE A CA 1
ATOM 873 C C . ILE A 1 107 ? -10.623 2.771 8.349 1.00 98.31 107 ILE A C 1
ATOM 875 O O . ILE A 1 107 ? -10.512 1.683 7.791 1.00 98.31 107 ILE A O 1
ATOM 879 N N . VAL A 1 108 ? -10.455 2.912 9.667 1.00 98.12 108 VAL A N 1
ATOM 880 C CA . VAL A 1 108 ? -10.053 1.807 10.553 1.00 98.12 108 VAL A CA 1
ATOM 881 C C . VAL A 1 108 ? -11.100 0.685 10.567 1.00 98.12 108 VAL A C 1
ATOM 883 O O . VAL A 1 108 ? -10.735 -0.491 10.521 1.00 98.12 108 VAL A O 1
ATOM 886 N N . MET A 1 109 ? -12.397 1.010 10.575 1.00 98.12 109 MET A N 1
ATOM 887 C CA . MET A 1 109 ? -13.476 0.016 10.466 1.00 98.12 109 MET A CA 1
ATOM 888 C C . MET A 1 109 ? -13.422 -0.756 9.141 1.00 98.12 109 MET A C 1
ATOM 890 O O . MET A 1 109 ? -13.574 -1.979 9.132 1.00 98.12 109 MET A O 1
ATOM 894 N N . GLU A 1 110 ? -13.183 -0.065 8.026 1.00 98.38 110 GLU A N 1
ATOM 895 C CA . GLU A 1 110 ? -13.070 -0.701 6.711 1.00 98.38 110 GLU A CA 1
ATOM 896 C C . GLU A 1 110 ? -11.834 -1.607 6.629 1.00 98.38 110 GLU A C 1
ATOM 898 O O . GLU A 1 110 ? -11.939 -2.749 6.189 1.00 98.38 110 GLU A O 1
ATOM 903 N N . LEU A 1 111 ? -10.677 -1.148 7.117 1.00 98.19 111 LEU A N 1
ATOM 904 C CA . LEU A 1 111 ? -9.452 -1.954 7.151 1.00 98.19 111 LEU A CA 1
ATOM 905 C C . LEU A 1 111 ? -9.632 -3.218 8.003 1.00 98.19 111 LEU A C 1
ATOM 907 O O . LEU A 1 111 ? -9.252 -4.306 7.577 1.00 98.19 111 LEU A O 1
ATOM 911 N N . ASN A 1 112 ? -10.278 -3.110 9.166 1.00 98.31 112 ASN A N 1
ATOM 912 C CA . ASN A 1 112 ? -10.606 -4.276 9.989 1.00 98.31 112 ASN A CA 1
ATOM 913 C C . ASN A 1 112 ? -11.620 -5.212 9.319 1.00 98.31 112 ASN A C 1
ATOM 915 O O . ASN A 1 112 ? -11.549 -6.424 9.519 1.00 98.31 112 ASN A O 1
ATOM 919 N N . THR A 1 113 ? -12.536 -4.682 8.504 1.00 98.00 113 THR A N 1
ATOM 920 C CA . THR A 1 113 ? -13.458 -5.500 7.701 1.00 98.00 113 THR A CA 1
ATOM 921 C C . THR A 1 113 ? -12.687 -6.321 6.666 1.00 98.00 113 THR A C 1
ATOM 923 O O . THR A 1 113 ? -12.933 -7.519 6.542 1.00 98.00 113 THR A O 1
ATOM 926 N N . ILE A 1 114 ? -11.709 -5.711 5.984 1.00 97.62 114 ILE A N 1
ATOM 927 C CA . ILE A 1 114 ? -10.803 -6.398 5.047 1.00 97.62 114 ILE A CA 1
ATOM 928 C C . ILE A 1 114 ? -10.018 -7.501 5.768 1.00 97.62 114 ILE A C 1
ATOM 930 O O . ILE A 1 114 ? -10.033 -8.646 5.321 1.00 97.62 114 ILE A O 1
ATOM 934 N N . VAL A 1 115 ? -9.372 -7.171 6.893 1.00 97.69 115 VAL A N 1
ATOM 935 C CA . VAL A 1 115 ? -8.585 -8.123 7.698 1.00 97.69 115 VAL A CA 1
ATOM 936 C C . VAL A 1 115 ? -9.451 -9.293 8.159 1.00 97.69 115 VAL A C 1
ATOM 938 O O . VAL A 1 115 ? -9.083 -10.440 7.937 1.00 97.69 115 VAL A O 1
ATOM 941 N N . SER A 1 116 ? -10.631 -9.020 8.721 1.00 97.62 116 SER A N 1
ATOM 942 C CA . SER A 1 116 ? -11.545 -10.059 9.217 1.00 97.62 116 SER A CA 1
ATOM 943 C C . SER A 1 116 ? -12.044 -10.977 8.101 1.00 97.62 116 SER A C 1
ATOM 945 O O . SER A 1 116 ? -12.167 -12.183 8.299 1.00 97.62 116 SER A O 1
ATOM 947 N N . HIS A 1 117 ? -12.347 -10.415 6.929 1.00 97.19 117 HIS A N 1
ATOM 948 C CA . HIS A 1 117 ? -12.797 -11.191 5.777 1.00 97.19 117 HIS A CA 1
ATOM 949 C C . HIS A 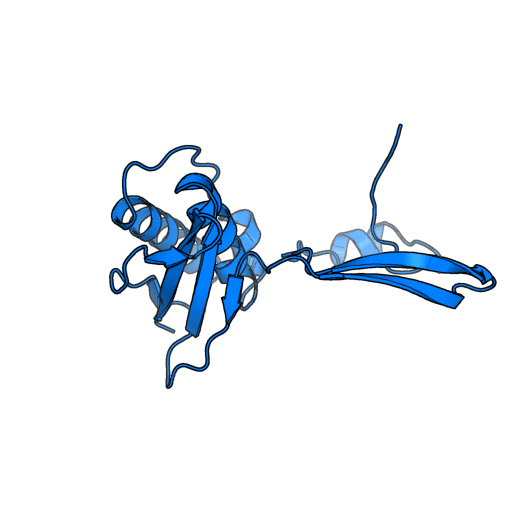1 117 ? -11.675 -12.081 5.229 1.00 97.19 117 HIS A C 1
ATOM 951 O O . HIS A 1 117 ? -11.888 -13.269 5.003 1.00 97.19 117 HIS A O 1
ATOM 957 N N . ALA A 1 118 ? -10.468 -11.531 5.079 1.00 97.06 118 ALA A N 1
ATOM 958 C CA . ALA A 1 118 ? -9.307 -12.291 4.636 1.00 97.06 118 ALA A CA 1
ATOM 959 C C . ALA A 1 118 ? -8.910 -13.383 5.645 1.00 97.06 118 ALA A C 1
ATOM 961 O O . ALA A 1 118 ? -8.577 -14.495 5.241 1.00 97.06 118 ALA A O 1
ATOM 962 N N . ASP A 1 119 ? -8.988 -13.107 6.951 1.00 97.31 119 ASP A N 1
ATOM 963 C CA . ASP A 1 119 ? -8.647 -14.081 7.993 1.00 97.31 119 ASP A CA 1
ATOM 964 C C . ASP A 1 119 ? -9.527 -15.332 7.921 1.00 97.31 119 ASP A C 1
ATOM 966 O O . ASP A 1 119 ? -9.035 -16.458 7.972 1.00 97.31 119 ASP A O 1
ATOM 970 N N . GLN A 1 120 ? -10.831 -15.137 7.707 1.00 96.94 120 GLN A N 1
ATOM 971 C CA . GLN A 1 120 ? -11.797 -16.230 7.590 1.00 96.94 120 GLN A CA 1
ATOM 972 C C . GLN A 1 120 ? -11.517 -17.160 6.404 1.00 96.94 120 GLN A C 1
ATOM 974 O O . GLN A 1 120 ? -11.849 -18.345 6.475 1.00 96.94 120 GLN A O 1
ATOM 979 N N . GLU A 1 121 ? -10.936 -16.644 5.319 1.00 97.06 121 GLU A N 1
ATOM 980 C CA . GLU A 1 121 ? -10.723 -17.415 4.093 1.00 97.06 121 GLU A CA 1
ATOM 981 C C . GLU A 1 121 ? -9.315 -18.000 3.968 1.00 97.06 121 GLU A C 1
ATOM 983 O O . GLU A 1 121 ? -9.166 -19.162 3.581 1.00 97.06 121 GLU A O 1
ATOM 988 N N . ILE A 1 122 ? -8.284 -17.211 4.270 1.00 96.38 122 ILE A N 1
ATOM 989 C CA . ILE A 1 122 ? -6.884 -17.585 4.022 1.00 96.38 122 ILE A CA 1
ATOM 990 C C . ILE A 1 122 ? -6.016 -17.600 5.283 1.00 96.38 122 ILE A C 1
ATOM 992 O O . ILE A 1 122 ? -4.897 -18.111 5.219 1.00 96.38 122 ILE A O 1
ATOM 996 N N . GLY A 1 123 ? -6.530 -17.098 6.411 1.00 95.50 123 GLY A N 1
ATOM 997 C CA . GLY A 1 123 ? -5.758 -16.832 7.623 1.00 95.50 123 GLY A CA 1
ATOM 998 C C . GLY A 1 123 ? -4.783 -15.674 7.411 1.00 95.50 123 GLY A C 1
ATOM 999 O O . GLY A 1 123 ? -3.935 -15.720 6.517 1.00 95.50 123 GLY A O 1
ATOM 1000 N N . VAL A 1 124 ? -4.879 -14.627 8.228 1.00 95.69 124 VAL A N 1
ATOM 1001 C CA . VAL A 1 124 ? -3.976 -13.466 8.142 1.00 95.69 124 VAL A CA 1
ATOM 1002 C C . VAL A 1 124 ? -3.124 -13.348 9.405 1.00 95.69 124 VAL A C 1
ATOM 1004 O O . VAL A 1 124 ? -3.557 -13.737 10.485 1.00 95.69 124 VAL A O 1
ATOM 1007 N N . PRO A 1 125 ? -1.903 -12.794 9.314 1.00 93.88 125 PRO A N 1
ATOM 1008 C CA . PRO A 1 125 ? -1.034 -12.609 10.476 1.00 93.88 125 PRO A CA 1
ATOM 1009 C C . PRO A 1 125 ? -1.397 -11.360 11.303 1.00 93.88 125 PRO A C 1
ATOM 1011 O O . PRO A 1 125 ? -0.555 -10.860 12.037 1.00 93.88 125 PRO A O 1
ATOM 1014 N N . TYR A 1 126 ? -2.602 -10.811 11.131 1.00 93.31 126 TYR A N 1
ATOM 1015 C CA . TYR A 1 126 ? -3.055 -9.571 11.759 1.00 93.31 126 TYR A CA 1
ATOM 1016 C C . TYR A 1 126 ? -4.263 -9.868 12.641 1.00 93.31 126 TYR A C 1
ATOM 1018 O O . TYR A 1 126 ? -5.220 -10.483 12.175 1.00 93.31 126 TYR A O 1
ATOM 1026 N N . LYS A 1 127 ? -4.275 -9.375 13.878 1.00 92.75 127 LYS A N 1
ATOM 1027 C CA . LYS A 1 127 ? -5.473 -9.403 14.723 1.00 92.75 127 LYS A CA 1
ATOM 1028 C C . LYS A 1 127 ? -6.418 -8.259 14.386 1.00 92.75 127 LYS A C 1
ATOM 1030 O O . LYS A 1 127 ? -7.617 -8.481 14.242 1.00 92.75 127 LYS A O 1
ATOM 1035 N N . ALA A 1 128 ? -5.891 -7.036 14.301 1.00 95.50 128 ALA A N 1
ATOM 1036 C CA . ALA A 1 128 ? -6.684 -5.836 14.049 1.00 95.50 128 ALA A CA 1
ATOM 1037 C C . ALA A 1 128 ? -5.816 -4.623 13.689 1.00 95.50 128 ALA A C 1
ATOM 1039 O O . ALA A 1 128 ? -4.678 -4.493 14.136 1.00 95.50 128 ALA A O 1
ATOM 1040 N N . VAL A 1 129 ? -6.408 -3.677 12.958 1.00 96.50 129 VAL A N 1
ATOM 1041 C CA . VAL A 1 129 ? -5.910 -2.300 12.862 1.00 96.50 129 VAL A CA 1
ATOM 1042 C C . VAL A 1 129 ? -6.448 -1.501 14.044 1.00 96.50 129 VAL A C 1
ATOM 1044 O O . VAL A 1 129 ? -7.650 -1.483 14.317 1.00 96.50 129 VAL A O 1
ATOM 1047 N N . SER A 1 130 ? -5.548 -0.836 14.752 1.00 95.44 130 SER A N 1
ATOM 1048 C CA . SER A 1 130 ? -5.843 -0.081 15.961 1.00 95.44 130 SER A CA 1
ATOM 1049 C C . SER A 1 130 ? -6.585 1.227 15.667 1.00 95.44 130 SER A C 1
ATOM 1051 O O . SER A 1 130 ? -6.271 1.933 14.712 1.00 95.44 130 SER A O 1
ATOM 1053 N N . PHE A 1 131 ? -7.519 1.600 16.548 1.00 95.12 131 PHE A N 1
ATOM 1054 C CA . PHE A 1 131 ? -8.117 2.947 16.583 1.00 95.12 131 PHE A CA 1
ATOM 1055 C C . PHE A 1 131 ? -7.206 3.978 17.272 1.00 95.12 131 PHE A C 1
ATOM 1057 O O . PHE A 1 131 ? -7.566 5.145 17.412 1.00 95.12 131 PHE A O 1
ATOM 1064 N N . HIS A 1 132 ? -6.029 3.557 17.742 1.00 88.38 132 HIS A N 1
ATOM 1065 C CA . HIS A 1 132 ? -5.032 4.476 18.269 1.00 88.38 132 HIS A CA 1
ATOM 1066 C C . HIS A 1 132 ? -4.351 5.203 17.110 1.00 88.38 132 HIS A C 1
ATOM 1068 O O . HIS A 1 132 ? -3.927 4.590 16.135 1.00 88.38 132 HIS A O 1
ATOM 1074 N N . GLY A 1 133 ? -4.243 6.519 17.239 1.00 87.19 133 GLY A N 1
ATOM 1075 C CA . GLY A 1 133 ? -3.645 7.375 16.227 1.00 87.19 133 GLY A CA 1
ATOM 1076 C C . GLY A 1 133 ? -4.517 8.587 15.953 1.00 87.19 133 GLY A C 1
ATOM 1077 O O . GLY A 1 133 ? -5.680 8.663 16.346 1.00 87.19 133 GLY A O 1
ATOM 1078 N N . LYS A 1 134 ? -3.916 9.589 15.324 1.00 95.38 134 LYS A N 1
ATOM 1079 C CA . LYS A 1 134 ? -4.596 10.806 14.889 1.00 95.38 134 LYS A CA 1
ATOM 1080 C C . LYS A 1 134 ? -4.043 11.173 13.527 1.00 95.38 134 LYS A C 1
ATOM 1082 O O . LYS A 1 134 ? -2.898 10.844 13.220 1.00 95.38 134 LYS A O 1
ATOM 1087 N N . ILE A 1 135 ? -4.851 11.867 12.738 1.00 96.88 135 ILE A N 1
ATOM 1088 C CA . ILE A 1 135 ? -4.342 12.516 11.539 1.00 96.88 135 ILE A CA 1
ATOM 1089 C C . ILE A 1 135 ? -3.609 13.783 11.973 1.00 96.88 135 ILE A C 1
ATOM 1091 O O . ILE A 1 135 ? -4.183 14.657 12.625 1.00 96.88 135 ILE A O 1
ATOM 1095 N N . GLU A 1 136 ? -2.343 13.866 11.600 1.00 96.94 136 GLU A N 1
ATOM 1096 C CA . GLU A 1 136 ? -1.502 15.049 11.715 1.00 96.94 136 GLU A CA 1
ATOM 1097 C C . GLU A 1 136 ? -1.315 15.662 10.327 1.00 96.94 136 GLU A C 1
ATOM 1099 O O . GLU A 1 136 ? -1.362 14.959 9.318 1.00 96.94 136 GLU A O 1
ATOM 1104 N N . GLN A 1 137 ? -1.105 16.974 10.256 1.00 95.31 137 GLN A N 1
ATOM 1105 C CA . GLN A 1 137 ? -0.783 17.645 9.000 1.00 95.31 137 GLN A CA 1
ATOM 1106 C C . GLN A 1 137 ? 0.712 17.962 8.961 1.00 95.31 137 GLN A C 1
ATOM 1108 O O . GLN A 1 137 ? 1.246 18.562 9.894 1.00 95.31 137 GLN A O 1
ATOM 1113 N N . GLU A 1 138 ? 1.381 17.543 7.892 1.00 92.75 138 GLU A N 1
ATOM 1114 C CA . GLU A 1 138 ? 2.782 17.856 7.619 1.00 92.75 138 GLU A CA 1
ATOM 1115 C C . GLU A 1 138 ? 2.915 19.251 6.963 1.00 92.75 138 GLU A C 1
ATOM 1117 O O . GLU A 1 138 ? 1.933 19.861 6.527 1.00 92.75 138 GLU A O 1
ATOM 1122 N N . GLU A 1 139 ? 4.141 19.784 6.907 1.00 88.50 139 GLU A N 1
ATOM 1123 C CA . GLU A 1 139 ? 4.435 21.142 6.405 1.00 88.50 139 GLU A CA 1
ATOM 1124 C C . GLU A 1 139 ? 4.034 21.363 4.935 1.00 88.50 139 GLU A C 1
ATOM 1126 O O . GLU A 1 139 ? 3.766 22.488 4.521 1.00 88.50 139 GLU A O 1
ATOM 1131 N N . ASP A 1 140 ? 3.964 20.289 4.150 1.00 91.50 140 ASP A N 1
ATOM 1132 C CA . ASP A 1 140 ? 3.594 20.258 2.733 1.00 91.50 140 ASP A CA 1
ATOM 1133 C C . ASP A 1 140 ? 2.085 20.055 2.501 1.00 91.50 140 ASP A C 1
ATOM 1135 O O . ASP A 1 140 ? 1.665 19.744 1.389 1.00 91.50 140 ASP A O 1
ATOM 1139 N N . HIS A 1 141 ? 1.262 20.252 3.538 1.00 92.62 141 HIS A N 1
ATOM 1140 C CA . HIS A 1 141 ? -0.186 20.012 3.544 1.00 92.62 141 HIS A CA 1
ATOM 1141 C C . HIS A 1 141 ?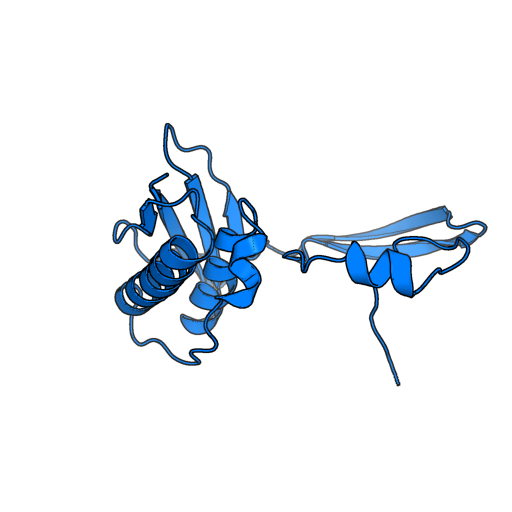 -0.605 18.546 3.368 1.00 92.62 141 HIS A C 1
ATOM 1143 O O . HIS A 1 141 ? -1.801 18.274 3.248 1.00 92.62 141 HIS A O 1
ATOM 1149 N N . ILE A 1 142 ? 0.337 17.604 3.421 1.00 95.75 142 ILE A N 1
ATOM 1150 C CA . ILE A 1 142 ? 0.049 16.172 3.395 1.00 95.75 142 ILE A CA 1
ATOM 1151 C C . ILE A 1 142 ? -0.461 15.733 4.771 1.00 95.75 142 ILE A C 1
ATOM 1153 O O . ILE A 1 142 ? 0.064 16.135 5.810 1.00 95.75 142 ILE A O 1
ATOM 1157 N N . MET A 1 143 ? -1.505 14.908 4.795 1.00 97.50 143 MET A N 1
ATOM 1158 C CA . MET A 1 143 ? -1.958 14.254 6.017 1.00 97.50 143 MET A CA 1
ATOM 1159 C C . MET A 1 143 ? -1.084 13.046 6.316 1.00 97.50 143 MET A C 1
ATOM 1161 O O . MET A 1 143 ? -0.771 12.259 5.425 1.00 97.50 143 MET A O 1
ATOM 1165 N N . ARG A 1 144 ? -0.752 12.872 7.588 1.00 97.25 144 ARG A N 1
ATOM 1166 C CA . ARG A 1 144 ? 0.028 11.768 8.129 1.00 97.25 144 ARG A CA 1
ATOM 1167 C C . ARG A 1 144 ? -0.794 11.058 9.194 1.00 97.25 144 ARG A C 1
ATOM 1169 O O . ARG A 1 144 ? -1.374 11.702 10.061 1.00 97.25 144 ARG A O 1
ATOM 1176 N N . TRP A 1 145 ? -0.809 9.735 9.157 1.00 97.88 145 TRP A N 1
ATOM 1177 C CA . TRP A 1 145 ? -1.429 8.896 10.172 1.00 97.88 145 TRP A CA 1
ATOM 1178 C C . TRP A 1 145 ? -0.472 7.773 10.564 1.00 97.88 145 TRP A C 1
ATOM 1180 O O . TRP A 1 145 ? 0.074 7.087 9.705 1.00 97.88 145 TRP A O 1
ATOM 1190 N N . GLU A 1 146 ? -0.261 7.595 11.863 1.00 97.00 146 GLU A N 1
ATOM 1191 C CA . GLU A 1 146 ? 0.410 6.414 12.401 1.00 97.00 146 GLU A CA 1
ATOM 1192 C C . GLU A 1 146 ? -0.599 5.269 12.528 1.00 97.00 146 GLU A C 1
ATOM 1194 O O . GLU A 1 146 ? -1.441 5.259 13.428 1.00 97.00 146 GLU A O 1
ATOM 1199 N N . MET A 1 147 ? -0.537 4.331 11.586 1.00 96.94 147 MET A N 1
ATOM 1200 C CA . MET A 1 147 ? -1.352 3.125 11.564 1.00 96.94 147 MET A CA 1
ATOM 1201 C C . MET A 1 147 ? -0.636 2.020 12.337 1.00 96.94 147 MET A C 1
ATOM 1203 O O . MET A 1 147 ? 0.460 1.616 11.957 1.00 96.94 147 MET A O 1
ATOM 1207 N N . ILE A 1 148 ? -1.276 1.495 13.379 1.00 95.88 148 ILE A N 1
ATOM 1208 C CA . ILE A 1 148 ? -0.747 0.395 14.196 1.00 95.88 148 ILE A CA 1
ATOM 1209 C C . ILE A 1 148 ? -1.585 -0.859 13.940 1.00 95.88 148 ILE A C 1
ATOM 1211 O O . ILE A 1 148 ? -2.817 -0.796 13.958 1.00 95.88 148 ILE A O 1
ATOM 1215 N N . ILE A 1 149 ? -0.919 -1.985 13.708 1.00 95.19 149 ILE A N 1
ATOM 1216 C CA . ILE A 1 149 ? -1.510 -3.289 13.414 1.00 95.19 149 ILE A CA 1
ATOM 1217 C C . ILE A 1 149 ? -1.046 -4.280 14.484 1.00 95.19 149 ILE A C 1
ATOM 1219 O O . ILE A 1 149 ? 0.148 -4.552 14.609 1.00 95.19 149 ILE A O 1
ATOM 1223 N N . ASP A 1 150 ? -2.006 -4.829 15.223 1.00 92.62 150 ASP A N 1
ATOM 1224 C CA . ASP A 1 150 ? -1.788 -5.927 16.168 1.00 92.62 150 ASP A CA 1
ATOM 1225 C C . ASP A 1 150 ? -1.584 -7.231 15.377 1.00 92.62 150 ASP A C 1
ATOM 1227 O O . ASP A 1 150 ? -2.351 -7.507 14.447 1.00 92.62 150 ASP A O 1
ATOM 1231 N N . VAL A 1 151 ? -0.556 -8.012 15.728 1.00 87.75 151 VAL A N 1
ATOM 1232 C CA . VAL A 1 151 ? -0.140 -9.268 15.063 1.00 87.75 151 VAL A CA 1
ATOM 1233 C C . VAL A 1 151 ? -0.285 -10.490 15.960 1.00 87.75 151 VAL A C 1
ATOM 1235 O O . VAL A 1 151 ? 0.115 -10.446 17.146 1.00 87.75 151 VAL A O 1
#

Secondary structure (DSSP, 8-state):
----------S---HHHHHHH---------EEEEEEE-STT-EEEEEEEEPPPSEEEE--SSSEEEEEEESSHHHHHHHHHHHHHTT-GGGGGG-------SSHHHHHHHHHHHHHHHHHHH--S-SEE-S---EEE-TTS-EEEEEEEE-

Radius of gyration: 18.43 Å; chains: 1; bounding box: 40×43×47 Å